Protein AF-A0A4Y2UK44-F1 (afdb_monomer_lite)

InterPro domains:
  IPR036378 FAS1 domain superfamily [G3DSA:2.30.180.10] (1-73)
  IPR036378 FAS1 domain superfamily [SSF82153] (21-72)

Structure (mmCIF, N/CA/C/O backbone):
data_AF-A0A4Y2UK44-F1
#
_entry.id   AF-A0A4Y2UK44-F1
#
loop_
_atom_site.group_PDB
_atom_site.id
_atom_site.type_symbol
_atom_site.label_atom_id
_atom_site.label_alt_id
_atom_site.label_comp_id
_atom_site.label_asym_id
_atom_site.label_entity_id
_atom_site.label_seq_id
_atom_site.pdbx_PDB_ins_code
_atom_site.Cartn_x
_atom_site.Cartn_y
_atom_site.Cartn_z
_atom_site.occupancy
_atom_site.B_iso_or_equiv
_atom_site.auth_seq_id
_atom_site.auth_comp_id
_atom_site.auth_asym_id
_atom_site.auth_atom_id
_atom_site.pdbx_PDB_model_num
ATOM 1 N N . MET A 1 1 ? 13.480 2.028 -13.123 1.00 61.66 1 MET A N 1
ATOM 2 C CA . MET A 1 1 ? 12.187 2.715 -12.875 1.00 61.66 1 MET A CA 1
ATOM 3 C C . MET A 1 1 ? 12.223 3.312 -11.474 1.00 61.66 1 MET A C 1
ATOM 5 O O . MET A 1 1 ? 13.057 2.886 -10.689 1.00 61.66 1 MET A O 1
ATOM 9 N N . LYS A 1 2 ? 11.399 4.317 -11.151 1.00 75.81 2 LYS A N 1
ATOM 10 C CA . LYS A 1 2 ? 11.321 4.809 -9.766 1.00 75.81 2 LYS A CA 1
ATOM 11 C C . LYS A 1 2 ? 10.524 3.803 -8.933 1.00 75.81 2 LYS A C 1
ATOM 13 O O . LYS A 1 2 ? 9.368 3.552 -9.252 1.00 75.81 2 LYS A O 1
ATOM 18 N N . SER A 1 3 ? 11.149 3.219 -7.917 1.00 87.56 3 SER A N 1
ATOM 19 C CA . SER A 1 3 ? 10.473 2.417 -6.896 1.00 87.56 3 SER A CA 1
ATOM 20 C C . SER A 1 3 ? 10.046 3.291 -5.723 1.00 87.56 3 SER A C 1
ATOM 22 O O . SER A 1 3 ? 10.587 4.377 -5.524 1.00 87.56 3 SER A O 1
ATOM 24 N N . VAL A 1 4 ? 9.105 2.790 -4.930 1.00 91.25 4 VAL A N 1
ATOM 25 C CA . VAL A 1 4 ? 8.654 3.419 -3.687 1.00 91.25 4 VAL A CA 1
ATOM 26 C C . VAL A 1 4 ? 9.074 2.512 -2.543 1.00 91.25 4 VAL A C 1
ATOM 28 O O . VAL A 1 4 ? 8.742 1.332 -2.585 1.00 91.25 4 VAL A O 1
ATOM 31 N N . SER A 1 5 ? 9.811 3.024 -1.562 1.00 93.00 5 SER A N 1
ATOM 32 C CA . SER A 1 5 ? 10.102 2.323 -0.302 1.00 93.00 5 SER A CA 1
ATOM 33 C C . SER A 1 5 ? 9.258 2.877 0.848 1.00 93.00 5 SER A C 1
ATOM 35 O O . SER A 1 5 ? 8.680 3.962 0.739 1.00 93.00 5 SER A O 1
ATOM 37 N N . THR A 1 6 ? 9.192 2.166 1.971 1.00 92.50 6 THR A N 1
ATOM 38 C CA . THR A 1 6 ? 8.498 2.660 3.175 1.00 92.50 6 THR A CA 1
ATOM 39 C C . THR A 1 6 ? 9.105 3.977 3.671 1.00 92.50 6 THR A C 1
ATOM 41 O O . THR A 1 6 ? 8.371 4.909 4.006 1.00 92.50 6 THR A O 1
ATOM 44 N N . ASP A 1 7 ? 10.435 4.096 3.664 1.00 92.00 7 ASP A N 1
ATOM 45 C CA . ASP A 1 7 ? 11.140 5.311 4.093 1.00 92.00 7 ASP A CA 1
ATOM 46 C C . ASP A 1 7 ? 10.876 6.493 3.158 1.00 92.00 7 ASP A C 1
ATOM 48 O O . ASP A 1 7 ? 10.680 7.626 3.599 1.00 92.00 7 ASP A O 1
ATOM 52 N N . ASP A 1 8 ? 10.812 6.238 1.857 1.00 92.12 8 ASP A N 1
ATOM 53 C CA . ASP A 1 8 ? 10.488 7.254 0.861 1.00 92.12 8 ASP A CA 1
ATOM 54 C C . ASP A 1 8 ? 9.115 7.899 1.099 1.00 92.12 8 ASP A C 1
ATOM 56 O O . ASP A 1 8 ? 8.970 9.122 0.987 1.00 92.12 8 ASP A O 1
ATOM 60 N N . VAL A 1 9 ? 8.120 7.085 1.460 1.00 92.38 9 VAL A N 1
ATOM 61 C CA . VAL A 1 9 ? 6.772 7.554 1.812 1.00 92.38 9 VAL A CA 1
ATOM 62 C C . VAL A 1 9 ? 6.790 8.269 3.162 1.00 92.38 9 VAL A C 1
ATOM 64 O O . VAL A 1 9 ? 6.192 9.337 3.299 1.00 92.38 9 VAL A O 1
ATOM 67 N N . LEU A 1 10 ? 7.519 7.732 4.145 1.00 91.06 10 LEU A N 1
ATOM 68 C CA . LEU A 1 10 ? 7.651 8.318 5.481 1.00 91.06 10 LEU A CA 1
ATOM 69 C C . LEU A 1 10 ? 8.240 9.734 5.441 1.00 91.06 10 LEU A C 1
ATOM 71 O O . LEU A 1 10 ? 7.715 10.641 6.085 1.00 91.06 10 LEU A O 1
ATOM 75 N N . TYR A 1 11 ? 9.310 9.939 4.672 1.00 90.75 11 TYR A N 1
ATOM 76 C CA . TYR A 1 11 ? 9.958 11.244 4.519 1.00 90.75 11 TYR A CA 1
ATOM 77 C C . TYR A 1 11 ? 9.258 12.148 3.493 1.00 90.75 11 TYR A C 1
ATOM 79 O O . TYR A 1 11 ? 9.768 13.218 3.164 1.00 90.75 11 TYR A O 1
ATOM 87 N N . GLY A 1 12 ? 8.095 11.735 2.977 1.00 85.00 12 GLY A N 1
ATOM 88 C CA . GLY A 1 12 ? 7.277 12.534 2.070 1.00 85.00 12 GLY A CA 1
ATOM 89 C C . GLY A 1 12 ? 7.912 12.781 0.702 1.00 85.00 12 GLY A C 1
ATOM 90 O O . GLY A 1 12 ? 7.493 13.704 0.007 1.00 85.00 12 GLY A O 1
ATOM 91 N N . ARG A 1 13 ? 8.904 11.976 0.302 1.00 81.75 13 ARG A N 1
ATOM 92 C CA . ARG A 1 13 ? 9.539 12.073 -1.024 1.00 81.75 13 ARG A CA 1
ATOM 93 C C . ARG A 1 13 ? 8.582 11.660 -2.135 1.00 81.75 13 ARG A C 1
ATOM 95 O O . ARG A 1 13 ? 8.698 12.132 -3.262 1.00 81.75 13 ARG A O 1
ATOM 102 N N . TYR A 1 14 ? 7.658 10.771 -1.795 1.00 81.25 14 TYR A N 1
ATOM 103 C CA . TYR A 1 14 ? 6.777 10.084 -2.717 1.00 81.25 14 TYR A CA 1
ATOM 104 C C . TYR A 1 14 ? 5.427 9.844 -2.032 1.00 81.25 14 TYR A C 1
ATOM 106 O O . TYR A 1 14 ? 5.375 9.202 -0.986 1.00 81.25 14 TYR A O 1
ATOM 114 N N . LYS A 1 15 ? 4.343 10.393 -2.596 1.00 78.44 15 LYS A N 1
ATOM 115 C CA . LYS A 1 15 ? 2.976 10.280 -2.048 1.00 78.44 15 LYS A CA 1
ATOM 116 C C . LYS A 1 15 ? 1.998 9.676 -3.045 1.00 78.44 15 LYS A C 1
ATOM 118 O O . LYS A 1 15 ? 1.171 8.858 -2.659 1.00 78.44 15 LYS A O 1
ATOM 123 N N . ASP A 1 16 ? 2.123 10.047 -4.308 1.00 86.88 16 ASP A N 1
ATOM 124 C CA . ASP A 1 16 ? 1.273 9.613 -5.404 1.00 86.88 16 ASP A CA 1
ATOM 125 C C . ASP A 1 16 ? 2.111 9.072 -6.567 1.00 86.88 16 ASP A C 1
ATOM 127 O O . ASP A 1 16 ? 3.180 9.592 -6.893 1.00 86.88 16 ASP A O 1
ATOM 131 N N . PHE A 1 17 ? 1.636 7.991 -7.179 1.00 87.81 17 PHE A N 1
ATOM 132 C CA . PHE A 1 17 ? 2.222 7.396 -8.376 1.00 87.81 17 PHE A CA 1
ATOM 133 C C . PHE A 1 17 ? 1.132 7.033 -9.366 1.00 87.81 17 PHE A C 1
ATOM 135 O O . PHE A 1 17 ? 0.084 6.518 -8.989 1.00 87.81 17 PHE A O 1
ATOM 142 N N . ILE A 1 18 ? 1.418 7.223 -10.649 1.00 87.31 18 ILE A N 1
ATOM 143 C CA . ILE A 1 18 ? 0.573 6.684 -11.708 1.00 87.31 18 ILE A CA 1
ATOM 144 C C . ILE A 1 18 ? 0.881 5.188 -11.844 1.00 87.31 18 ILE A C 1
ATOM 146 O O . ILE A 1 18 ? 2.048 4.792 -11.929 1.00 87.31 18 ILE A O 1
ATOM 150 N N . SER A 1 19 ? -0.155 4.349 -11.838 1.00 89.06 19 SER A N 1
ATOM 151 C CA . SER A 1 19 ? -0.011 2.909 -12.050 1.00 89.06 19 SER A CA 1
ATOM 152 C C . SER A 1 19 ? 0.509 2.590 -13.450 1.00 89.06 19 SER A C 1
ATOM 154 O O . SER A 1 19 ? 0.433 3.393 -14.376 1.00 89.06 19 SER A O 1
ATOM 156 N N . ALA A 1 20 ? 1.018 1.370 -13.629 1.00 87.38 20 ALA A N 1
ATOM 157 C CA . ALA A 1 20 ? 1.610 0.928 -14.893 1.00 87.38 20 ALA A CA 1
ATOM 158 C C . ALA A 1 20 ? 0.650 0.998 -16.100 1.00 87.38 20 ALA A C 1
ATOM 160 O O . ALA A 1 20 ? 1.104 1.077 -17.238 1.00 87.38 20 ALA A O 1
ATOM 161 N N . ASP A 1 21 ? -0.665 0.997 -15.864 1.00 86.44 21 ASP A N 1
ATOM 162 C CA . ASP A 1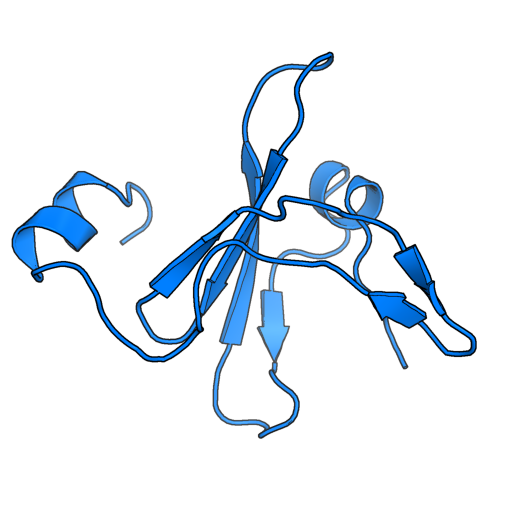 21 ? -1.689 1.170 -16.902 1.00 86.44 21 ASP A CA 1
ATOM 163 C C . ASP A 1 21 ? -1.868 2.628 -17.376 1.00 86.44 21 ASP A C 1
ATOM 165 O O . ASP A 1 21 ? -2.640 2.877 -18.303 1.00 86.44 21 ASP A O 1
ATOM 169 N N . ASN A 1 22 ? -1.172 3.583 -16.751 1.00 88.69 22 ASN A N 1
ATOM 170 C CA . ASN A 1 22 ? -1.248 5.023 -16.991 1.00 88.69 22 ASN A CA 1
ATOM 171 C C . ASN A 1 22 ? -2.666 5.620 -16.879 1.00 88.69 22 ASN A C 1
ATOM 173 O O . ASN A 1 22 ? -2.980 6.616 -17.535 1.00 88.69 22 ASN A O 1
ATOM 177 N N . ARG A 1 23 ? -3.545 4.990 -16.092 1.00 89.75 23 ARG A N 1
ATOM 178 C CA . ARG A 1 23 ? -4.950 5.405 -15.930 1.00 89.75 23 ARG A CA 1
ATOM 179 C C . ARG A 1 23 ? -5.333 5.672 -14.489 1.00 89.75 23 ARG A C 1
ATOM 181 O O . ARG A 1 23 ? -6.189 6.519 -14.254 1.00 89.75 23 ARG A O 1
ATOM 188 N N . ASN A 1 24 ? -4.733 4.950 -13.549 1.00 90.62 24 ASN A N 1
ATOM 189 C CA . ASN A 1 24 ? -5.071 5.061 -12.141 1.00 90.62 24 ASN A CA 1
ATOM 190 C C . ASN A 1 24 ? -3.930 5.697 -11.343 1.00 90.62 24 ASN A C 1
ATOM 192 O O . ASN A 1 24 ? -2.751 5.552 -11.665 1.00 90.62 24 ASN A O 1
ATOM 196 N N . SER A 1 25 ? -4.300 6.398 -10.278 1.00 91.19 25 SER A N 1
ATOM 197 C CA . SER A 1 25 ? -3.354 6.903 -9.289 1.00 91.19 25 SER A CA 1
ATOM 198 C C . SER A 1 25 ? -3.343 5.978 -8.079 1.00 91.19 25 SER A C 1
ATOM 200 O O . SER A 1 25 ? -4.389 5.493 -7.640 1.00 91.19 25 SER A O 1
ATOM 202 N N . LEU A 1 26 ? -2.150 5.742 -7.552 1.00 92.50 26 LEU A N 1
ATOM 203 C CA . LEU A 1 26 ? -1.891 5.034 -6.311 1.00 92.50 26 LEU A CA 1
ATOM 204 C C . LEU A 1 26 ? -1.373 6.038 -5.291 1.00 92.50 26 LEU A C 1
ATOM 206 O O . LEU A 1 26 ? -0.426 6.771 -5.575 1.00 92.50 26 LEU A O 1
ATOM 210 N N . TYR A 1 27 ? -1.972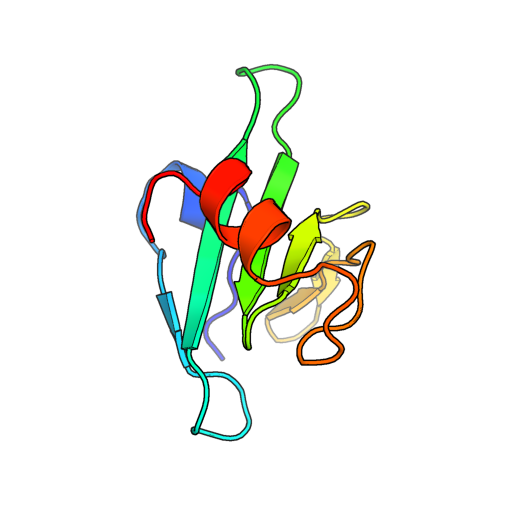 6.044 -4.109 1.00 92.44 27 TYR A N 1
ATOM 211 C CA . TYR A 1 27 ? -1.604 6.931 -3.014 1.00 92.44 27 TYR A CA 1
ATOM 212 C C . TYR A 1 27 ? -1.019 6.114 -1.876 1.00 92.44 27 TYR A C 1
ATOM 214 O O . TYR A 1 27 ? -1.645 5.164 -1.413 1.00 92.44 27 TYR A O 1
ATOM 222 N N . PHE A 1 28 ? 0.170 6.478 -1.412 1.00 93.56 28 PHE A N 1
ATOM 223 C CA . PHE A 1 28 ? 0.862 5.763 -0.347 1.00 93.56 28 PHE A CA 1
ATOM 224 C C . PHE A 1 28 ? 0.826 6.550 0.956 1.00 93.56 28 PHE A C 1
ATOM 226 O O . PHE A 1 28 ? 0.983 7.773 0.977 1.00 93.56 28 PHE A O 1
ATOM 233 N N . ARG A 1 29 ? 0.655 5.835 2.067 1.00 92.06 29 ARG A N 1
ATOM 234 C CA . ARG A 1 29 ? 0.663 6.414 3.411 1.00 92.06 29 ARG A CA 1
ATOM 235 C C . ARG A 1 29 ? 1.294 5.446 4.397 1.00 92.06 29 ARG A C 1
ATOM 237 O O . ARG A 1 29 ? 1.089 4.239 4.298 1.00 92.06 29 ARG A O 1
ATOM 244 N N . ILE A 1 30 ? 2.010 5.981 5.377 1.00 93.56 30 ILE A N 1
ATOM 245 C CA . ILE A 1 30 ? 2.458 5.212 6.537 1.00 93.56 30 ILE A CA 1
ATOM 246 C C . ILE A 1 30 ? 1.443 5.385 7.663 1.00 93.56 30 ILE A C 1
ATOM 248 O O . ILE A 1 30 ? 1.093 6.512 8.012 1.00 93.56 30 ILE A O 1
ATOM 252 N N . LEU A 1 31 ? 0.972 4.272 8.217 1.00 91.19 31 LEU A N 1
ATOM 253 C CA . LEU A 1 31 ? 0.151 4.235 9.425 1.00 91.19 31 LEU A CA 1
ATOM 254 C C . LEU A 1 31 ? 0.943 3.625 10.585 1.00 91.19 31 LEU A C 1
ATOM 256 O O . LEU A 1 31 ? 1.818 2.789 10.366 1.00 91.19 31 LEU A O 1
ATOM 260 N N . GLY A 1 32 ? 0.584 4.001 11.812 1.00 87.25 32 GLY A N 1
ATOM 261 C CA . GLY A 1 32 ? 1.190 3.486 13.041 1.00 87.25 32 GLY A CA 1
ATOM 262 C C . GLY A 1 32 ? 2.354 4.329 13.569 1.00 87.25 32 GLY A C 1
ATOM 263 O O . GLY A 1 32 ? 2.724 5.350 12.990 1.00 87.25 32 GLY A O 1
ATOM 264 N N . ASP A 1 33 ? 2.901 3.898 14.705 1.00 85.38 33 ASP A N 1
ATOM 265 C CA . ASP A 1 33 ? 3.935 4.625 15.449 1.00 85.38 33 ASP A CA 1
ATOM 266 C C . ASP A 1 33 ? 5.349 4.276 14.966 1.00 85.38 33 ASP A C 1
ATOM 268 O O . ASP A 1 33 ? 5.548 3.381 14.145 1.00 85.38 33 ASP A O 1
ATOM 272 N N . GLU A 1 34 ? 6.370 4.922 15.542 1.00 78.06 34 GLU A N 1
ATOM 273 C CA . GLU A 1 34 ? 7.780 4.724 15.174 1.00 78.06 34 GLU A CA 1
ATOM 274 C C . GLU A 1 34 ? 8.232 3.257 15.154 1.00 78.06 34 GLU A C 1
ATOM 276 O O . GLU A 1 34 ? 9.087 2.897 14.345 1.00 78.06 34 GLU A O 1
ATOM 281 N N . LYS A 1 35 ? 7.648 2.418 16.018 1.00 80.94 35 LYS A N 1
ATOM 282 C CA . LYS A 1 35 ? 7.992 0.996 16.155 1.00 80.94 35 LYS A CA 1
ATOM 283 C C . LYS A 1 35 ? 7.161 0.064 15.271 1.00 80.94 35 LYS A C 1
ATOM 285 O O . LYS A 1 35 ? 7.633 -1.023 14.968 1.00 80.94 35 LYS A O 1
ATOM 290 N N . ASN A 1 36 ? 5.960 0.478 14.864 1.00 87.19 36 ASN A N 1
ATOM 291 C CA . ASN A 1 36 ? 4.989 -0.356 14.147 1.00 87.19 36 ASN A CA 1
ATOM 292 C C . ASN A 1 36 ? 4.441 0.401 12.934 1.00 87.19 36 ASN A C 1
ATOM 294 O O . ASN A 1 36 ? 3.250 0.703 12.853 1.00 87.19 36 ASN A O 1
ATOM 298 N N . LYS A 1 37 ? 5.330 0.721 11.995 1.00 90.38 37 LYS A N 1
ATOM 299 C CA . LYS A 1 37 ? 4.967 1.386 10.744 1.00 90.38 37 LYS A CA 1
ATOM 300 C C . LYS A 1 37 ? 4.400 0.367 9.767 1.00 90.38 37 LYS A C 1
ATOM 302 O O . LYS A 1 37 ? 5.023 -0.653 9.498 1.00 90.38 37 LYS A O 1
ATOM 307 N N . THR A 1 38 ? 3.236 0.670 9.213 1.00 94.44 38 THR A N 1
ATOM 308 C CA . THR A 1 38 ? 2.605 -0.115 8.153 1.00 94.44 38 THR A CA 1
ATOM 309 C C . THR A 1 38 ? 2.472 0.757 6.917 1.00 94.44 38 THR A C 1
ATOM 311 O O . THR A 1 38 ? 1.805 1.794 6.952 1.00 94.44 38 THR A O 1
ATOM 314 N N . LEU A 1 39 ? 3.101 0.340 5.820 1.00 95.06 39 LEU A N 1
ATOM 315 C CA . LEU A 1 39 ? 2.883 0.950 4.515 1.00 95.06 39 LEU A CA 1
ATOM 316 C C . LEU A 1 39 ? 1.483 0.577 4.026 1.00 95.06 39 LEU A C 1
ATOM 318 O O . LEU A 1 39 ? 1.112 -0.594 3.985 1.00 95.06 39 LEU A O 1
ATOM 322 N N . THR A 1 40 ? 0.705 1.577 3.647 1.00 94.94 40 THR A N 1
ATOM 323 C CA . THR A 1 40 ? -0.619 1.409 3.054 1.00 94.94 40 THR A CA 1
ATOM 324 C C . THR A 1 40 ? -0.659 2.058 1.687 1.00 94.94 40 THR A C 1
ATOM 326 O O . THR A 1 40 ? 0.028 3.053 1.441 1.00 94.94 40 THR A O 1
ATOM 329 N N . VAL A 1 41 ? -1.460 1.478 0.801 1.00 94.62 41 VAL A N 1
ATOM 330 C CA . VAL A 1 41 ? -1.711 1.983 -0.543 1.00 94.62 41 VAL A CA 1
ATOM 331 C C . VAL A 1 41 ? -3.214 2.081 -0.766 1.00 94.62 41 VAL A C 1
ATOM 333 O O . VAL A 1 41 ? -3.955 1.142 -0.474 1.00 94.62 41 VAL A O 1
ATOM 336 N N . ASP A 1 42 ? -3.665 3.222 -1.269 1.00 93.19 42 ASP A N 1
ATOM 337 C CA . ASP A 1 42 ? -5.021 3.414 -1.765 1.00 93.19 42 ASP A CA 1
ATOM 338 C C . ASP A 1 42 ? -4.988 3.513 -3.285 1.00 93.19 42 ASP A C 1
ATOM 340 O O . ASP A 1 42 ? -4.235 4.306 -3.856 1.00 93.19 42 ASP A O 1
ATOM 344 N N . GLY A 1 43 ? -5.782 2.680 -3.946 1.00 91.69 43 GLY A N 1
ATOM 345 C CA . GLY A 1 43 ? -5.841 2.631 -5.396 1.00 91.69 43 GLY A CA 1
ATOM 346 C C . GLY A 1 43 ? -7.155 2.040 -5.878 1.00 91.69 43 GLY A C 1
ATOM 347 O O . GLY A 1 43 ? -7.583 0.980 -5.418 1.00 91.69 43 GLY A O 1
ATOM 348 N N . VAL A 1 44 ? -7.791 2.721 -6.835 1.00 91.31 44 VAL A N 1
ATOM 349 C CA . VAL A 1 44 ? -9.011 2.247 -7.519 1.00 91.31 44 VAL A CA 1
ATOM 350 C C . VAL A 1 44 ? -10.110 1.826 -6.522 1.00 91.31 44 VAL A C 1
ATOM 352 O O . VAL A 1 44 ? -10.743 0.781 -6.653 1.00 91.31 44 VAL A O 1
ATOM 355 N N . GLY A 1 45 ? -10.305 2.630 -5.470 1.00 90.19 45 GLY A N 1
ATOM 356 C CA . GLY A 1 45 ? -11.341 2.419 -4.451 1.00 90.19 45 GLY A CA 1
ATOM 357 C C . GLY A 1 45 ? -11.016 1.369 -3.383 1.00 90.19 45 GLY A C 1
ATOM 358 O O . GLY A 1 45 ? -11.859 1.104 -2.525 1.00 90.19 45 GLY A O 1
ATOM 359 N N . VAL A 1 46 ? -9.815 0.785 -3.397 1.00 93.88 46 VAL A N 1
ATOM 360 C CA . VAL A 1 46 ? -9.377 -0.214 -2.417 1.00 93.88 46 VAL A CA 1
ATOM 361 C C . VAL A 1 46 ? -8.183 0.314 -1.632 1.00 93.88 46 VAL A C 1
ATOM 363 O O . VAL A 1 46 ? -7.160 0.678 -2.206 1.00 93.88 46 VAL A O 1
ATOM 366 N N . LYS A 1 47 ? -8.304 0.278 -0.302 1.00 94.19 47 LYS A N 1
ATOM 367 C CA . LYS A 1 47 ? -7.208 0.515 0.639 1.00 94.19 47 LYS A CA 1
ATOM 368 C C . LYS A 1 47 ? -6.597 -0.824 1.047 1.00 94.19 47 LYS A C 1
ATOM 370 O O . LYS A 1 47 ? -7.300 -1.687 1.576 1.00 94.19 47 LYS A O 1
ATOM 375 N N . ALA A 1 48 ? -5.305 -0.999 0.808 1.00 95.62 48 ALA A N 1
ATOM 376 C CA . ALA A 1 48 ? -4.558 -2.206 1.142 1.00 95.62 48 ALA A CA 1
ATOM 377 C C . ALA A 1 48 ? -3.367 -1.877 2.050 1.00 95.62 48 ALA A C 1
ATOM 379 O O . ALA A 1 48 ? -2.789 -0.791 1.969 1.00 95.62 48 ALA A O 1
ATOM 380 N N . ALA A 1 49 ? -3.000 -2.817 2.914 1.00 95.75 49 ALA A N 1
ATOM 381 C CA . ALA A 1 49 ? -1.833 -2.728 3.781 1.00 95.75 49 ALA A CA 1
ATOM 382 C C . ALA A 1 49 ? -0.750 -3.690 3.290 1.00 95.75 49 ALA A C 1
ATOM 384 O O . ALA A 1 49 ? -1.041 -4.830 2.924 1.00 95.75 49 ALA A O 1
ATOM 385 N N . ALA A 1 50 ? 0.500 -3.235 3.292 1.00 96.25 50 ALA A N 1
ATOM 386 C CA . ALA A 1 50 ? 1.643 -4.082 3.009 1.00 96.25 50 ALA A CA 1
ATOM 387 C C . ALA A 1 50 ? 1.894 -5.008 4.205 1.00 96.25 50 ALA A C 1
ATOM 389 O O . ALA A 1 50 ? 2.258 -4.554 5.289 1.00 96.25 50 ALA A O 1
ATOM 390 N N . ILE A 1 51 ? 1.702 -6.309 4.001 1.00 96.31 51 ILE A N 1
ATOM 391 C CA . ILE A 1 51 ? 2.045 -7.351 4.979 1.00 96.31 51 ILE A CA 1
ATOM 392 C C . ILE A 1 51 ? 3.540 -7.667 4.960 1.00 96.31 51 ILE A C 1
ATOM 394 O O . ILE A 1 51 ? 4.090 -8.148 5.946 1.00 96.31 51 ILE A O 1
ATOM 398 N N . GLN A 1 52 ? 4.197 -7.378 3.837 1.00 95.75 52 GLN A N 1
ATOM 399 C CA . GLN A 1 52 ? 5.641 -7.439 3.692 1.00 95.75 52 GLN A CA 1
ATOM 400 C C . GLN A 1 52 ? 6.076 -6.312 2.759 1.00 95.75 52 GLN A C 1
ATOM 402 O O . GLN A 1 52 ? 5.724 -6.313 1.580 1.00 95.75 52 GLN A O 1
ATOM 407 N N . ALA A 1 53 ? 6.813 -5.345 3.294 1.00 94.19 53 ALA A N 1
ATOM 408 C CA . ALA A 1 53 ? 7.311 -4.199 2.546 1.00 94.19 53 ALA A CA 1
ATOM 409 C C . ALA A 1 53 ? 8.820 -4.312 2.276 1.00 94.19 53 ALA A C 1
ATOM 411 O O . ALA A 1 53 ? 9.515 -5.102 2.915 1.00 94.19 53 ALA A O 1
ATOM 412 N N . ASP A 1 54 ? 9.304 -3.499 1.335 1.00 94.38 54 ASP A N 1
ATOM 413 C CA . ASP A 1 54 ? 10.728 -3.263 1.049 1.00 94.38 54 ASP A CA 1
ATOM 414 C C . ASP A 1 54 ? 11.520 -4.516 0.635 1.00 94.38 54 ASP A C 1
ATOM 416 O O . ASP A 1 54 ? 12.692 -4.690 0.979 1.00 94.38 54 ASP A O 1
ATOM 420 N N . ILE A 1 55 ? 10.899 -5.398 -0.152 1.00 96.06 55 ILE A N 1
ATOM 421 C CA . ILE A 1 55 ? 11.609 -6.525 -0.761 1.00 96.06 55 ILE A CA 1
ATOM 422 C C . ILE A 1 55 ? 12.399 -5.997 -1.962 1.00 96.06 55 ILE A C 1
ATOM 424 O O . ILE A 1 55 ? 11.819 -5.609 -2.978 1.00 96.06 55 ILE A O 1
ATOM 428 N N . GLY A 1 56 ? 13.727 -5.998 -1.855 1.00 94.31 56 GLY A N 1
ATOM 429 C CA . GLY A 1 56 ? 14.612 -5.559 -2.933 1.00 94.31 56 GLY A CA 1
ATOM 430 C C . GLY A 1 56 ? 14.471 -6.408 -4.200 1.00 94.31 56 GLY A C 1
ATOM 431 O O . GLY A 1 56 ? 14.502 -7.638 -4.145 1.00 94.31 56 GLY A O 1
ATOM 432 N N . ALA A 1 57 ? 14.357 -5.742 -5.347 1.00 93.06 57 ALA A N 1
ATOM 433 C CA . ALA A 1 57 ? 14.371 -6.344 -6.676 1.00 93.06 57 ALA A CA 1
ATOM 434 C C . ALA A 1 57 ? 15.442 -5.678 -7.556 1.00 93.06 57 ALA A C 1
ATOM 436 O O . ALA A 1 57 ? 15.932 -4.598 -7.237 1.00 93.06 57 ALA A O 1
ATOM 437 N N . VAL A 1 58 ? 15.791 -6.313 -8.681 1.00 92.44 58 VAL A N 1
ATOM 438 C CA . VAL A 1 58 ? 16.867 -5.847 -9.584 1.00 92.44 58 VAL A CA 1
ATOM 439 C C . VAL A 1 58 ? 16.667 -4.390 -10.021 1.00 92.44 58 VAL A C 1
ATOM 441 O O . VAL A 1 58 ? 17.616 -3.616 -10.003 1.00 92.44 58 VAL A O 1
ATOM 444 N N . ASP A 1 59 ? 15.425 -4.007 -10.333 1.00 89.44 59 ASP A N 1
ATOM 445 C CA . ASP A 1 59 ? 15.079 -2.674 -10.843 1.00 89.44 59 ASP A CA 1
ATOM 446 C C . ASP A 1 59 ? 14.045 -1.931 -9.976 1.00 89.44 59 ASP A C 1
ATOM 448 O O . ASP A 1 59 ? 13.368 -1.011 -10.456 1.00 89.44 59 ASP A O 1
ATOM 452 N N . GLY A 1 60 ? 13.886 -2.321 -8.705 1.00 90.75 60 GLY A N 1
ATOM 453 C CA . GLY A 1 60 ? 12.942 -1.654 -7.811 1.00 90.75 60 GLY A CA 1
ATOM 454 C C . GLY A 1 60 ? 12.663 -2.373 -6.495 1.00 90.75 60 GLY A C 1
ATOM 455 O O . GLY A 1 60 ? 13.534 -3.023 -5.927 1.00 90.75 60 GLY A O 1
ATOM 456 N N . MET A 1 61 ? 11.426 -2.233 -6.014 1.00 92.94 61 MET A N 1
ATOM 457 C CA . MET A 1 61 ? 10.948 -2.799 -4.752 1.00 92.94 61 MET A CA 1
ATOM 458 C C . MET A 1 61 ? 9.647 -3.564 -4.974 1.00 92.94 61 MET A C 1
ATOM 460 O O . MET A 1 61 ? 8.802 -3.140 -5.768 1.00 92.94 61 MET A O 1
ATOM 464 N N . VAL A 1 62 ? 9.478 -4.659 -4.241 1.00 95.25 62 VAL A N 1
ATOM 465 C CA . VAL A 1 62 ? 8.235 -5.427 -4.173 1.00 95.25 62 VAL A CA 1
ATOM 466 C C . VAL A 1 62 ? 7.622 -5.261 -2.786 1.00 95.25 62 VAL A C 1
ATOM 468 O O . VAL A 1 62 ? 8.293 -5.415 -1.767 1.00 95.25 62 VAL A O 1
ATOM 471 N N . HIS A 1 63 ? 6.321 -4.978 -2.768 1.00 95.50 63 HIS A N 1
ATOM 472 C CA . HIS A 1 63 ? 5.502 -4.935 -1.561 1.00 95.50 63 HIS A CA 1
ATOM 473 C C . HIS A 1 63 ? 4.375 -5.947 -1.707 1.00 95.50 63 HIS A C 1
ATOM 475 O O . HIS A 1 63 ? 3.645 -5.929 -2.699 1.00 95.50 63 HIS A O 1
ATOM 481 N N . VAL A 1 64 ? 4.229 -6.828 -0.726 1.00 96.88 64 VAL A N 1
ATOM 482 C CA . VAL A 1 64 ? 3.126 -7.786 -0.655 1.00 96.88 64 VAL A CA 1
ATOM 483 C C . VAL A 1 64 ? 2.003 -7.142 0.139 1.00 96.88 64 VAL A C 1
ATOM 485 O O . VAL A 1 64 ? 2.205 -6.764 1.292 1.00 96.88 64 VAL A O 1
ATOM 488 N N . ILE A 1 65 ? 0.828 -7.026 -0.473 1.00 97.12 65 ILE A N 1
ATOM 489 C CA . ILE A 1 65 ? -0.350 -6.383 0.113 1.00 97.12 65 ILE A CA 1
ATOM 490 C C . ILE A 1 65 ? -1.445 -7.395 0.447 1.00 97.12 65 ILE A C 1
ATOM 492 O O . ILE A 1 65 ? -1.544 -8.452 -0.175 1.00 97.12 65 ILE A O 1
ATOM 496 N N . ASP A 1 66 ? -2.284 -7.055 1.422 1.00 97.12 66 ASP A N 1
ATOM 497 C CA . ASP A 1 66 ? -3.364 -7.915 1.917 1.00 97.12 66 ASP A CA 1
ATOM 498 C C . ASP A 1 66 ? -4.634 -7.922 1.047 1.00 97.12 66 ASP A C 1
ATOM 500 O O . ASP A 1 66 ? -5.536 -8.728 1.287 1.00 97.12 66 ASP A O 1
ATOM 504 N N . ARG A 1 67 ? -4.744 -7.028 0.054 1.00 95.81 67 ARG A N 1
ATOM 505 C CA . ARG A 1 67 ? -5.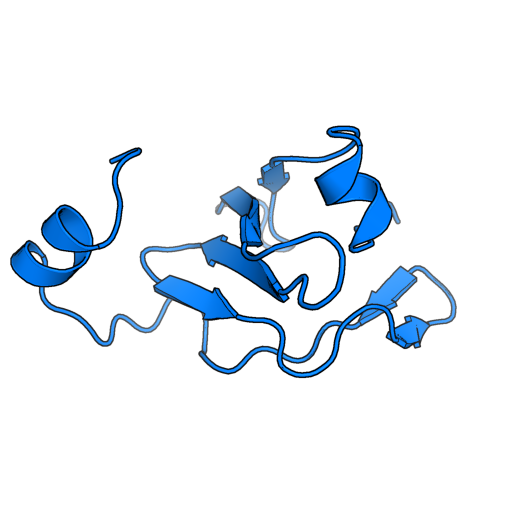947 -6.869 -0.780 1.00 95.81 67 ARG A CA 1
ATOM 506 C C . ARG A 1 67 ? -5.615 -6.559 -2.233 1.00 95.81 67 ARG A C 1
ATOM 508 O O . ARG A 1 67 ? -4.637 -5.883 -2.530 1.00 95.81 67 ARG A O 1
ATOM 515 N N . LEU A 1 68 ? -6.483 -7.015 -3.135 1.00 95.25 68 LEU A N 1
ATOM 516 C CA . LEU A 1 68 ? -6.390 -6.728 -4.566 1.00 95.25 68 LEU A CA 1
ATOM 517 C C . LEU A 1 68 ? -6.949 -5.338 -4.877 1.00 95.25 68 LEU A C 1
ATOM 519 O O . LEU A 1 68 ? -8.093 -5.032 -4.542 1.00 95.25 68 LEU A O 1
ATOM 523 N N . LEU A 1 69 ? -6.160 -4.512 -5.561 1.00 94.00 69 LEU A N 1
ATOM 524 C CA . LEU A 1 69 ? -6.601 -3.193 -6.008 1.00 94.00 69 LEU A CA 1
ATOM 525 C C . LEU A 1 69 ? -7.636 -3.312 -7.133 1.00 94.00 69 LEU A C 1
ATOM 527 O O . LEU 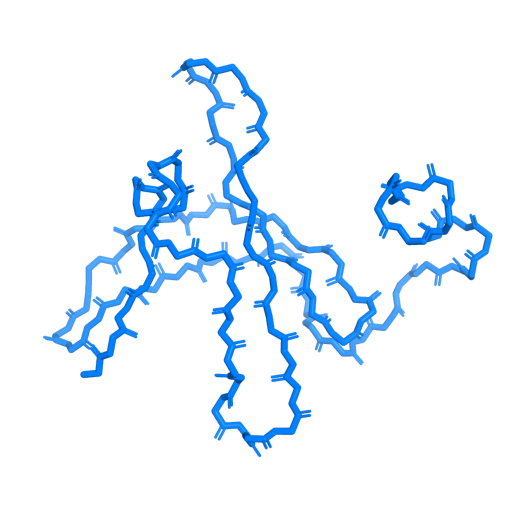A 1 69 ? -7.551 -4.200 -7.981 1.00 94.00 69 LEU A O 1
ATOM 531 N N . GLY A 1 70 ? -8.627 -2.418 -7.133 1.00 91.44 70 GLY A N 1
ATOM 532 C CA . GLY A 1 70 ? -9.706 -2.417 -8.126 1.00 91.44 70 GLY A CA 1
ATOM 533 C C . GLY A 1 70 ? -10.789 -3.481 -7.921 1.00 91.44 70 GLY A C 1
ATOM 534 O O . GLY A 1 70 ? -11.705 -3.564 -8.735 1.00 91.44 70 GLY A O 1
ATOM 535 N N . MET A 1 71 ? -10.729 -4.264 -6.837 1.00 94.94 71 MET A N 1
ATOM 536 C CA . MET A 1 71 ? -11.803 -5.171 -6.413 1.00 94.94 71 MET A CA 1
ATOM 537 C C . MET A 1 71 ? -12.427 -4.659 -5.104 1.00 94.94 71 MET A C 1
ATOM 539 O O . MET A 1 71 ? -11.936 -4.982 -4.019 1.00 94.94 71 MET A O 1
ATOM 543 N N . PRO A 1 72 ? -13.491 -3.834 -5.171 1.00 92.38 72 PRO A N 1
ATOM 544 C CA . PRO A 1 72 ? -14.118 -3.276 -3.981 1.00 92.38 72 PRO A CA 1
ATOM 545 C C . PRO A 1 72 ? -14.674 -4.373 -3.070 1.00 92.38 72 PRO A C 1
ATOM 547 O O . PRO A 1 72 ? -15.425 -5.241 -3.507 1.00 92.38 72 PRO A O 1
ATOM 550 N N . TYR A 1 73 ? -14.332 -4.299 -1.785 1.00 9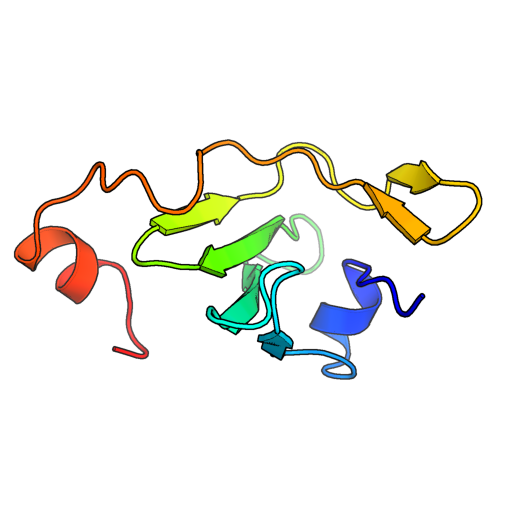2.94 73 TYR A N 1
ATOM 551 C CA . TYR A 1 73 ? -14.803 -5.220 -0.742 1.00 92.94 73 TYR A CA 1
ATOM 552 C C . TYR A 1 73 ? -15.650 -4.516 0.328 1.00 92.94 73 TYR A C 1
ATOM 554 O O . TYR A 1 73 ? -16.101 -5.139 1.287 1.00 92.94 73 TYR A O 1
ATOM 562 N N . GLN A 1 74 ? -15.845 -3.205 0.182 1.00 93.38 74 GLN A N 1
ATOM 563 C CA . GLN A 1 74 ? -16.600 -2.368 1.105 1.00 93.38 74 GLN A CA 1
ATOM 564 C C . GLN A 1 74 ? -17.721 -1.642 0.370 1.00 93.38 74 GLN A C 1
ATOM 566 O O . GLN A 1 74 ? -17.612 -1.331 -0.816 1.00 93.38 74 GLN A O 1
ATOM 571 N N . THR A 1 75 ? -18.794 -1.340 1.097 1.00 94.38 75 THR A N 1
ATOM 572 C CA . THR A 1 75 ? -19.836 -0.433 0.614 1.00 94.38 75 THR A CA 1
ATOM 573 C C . THR A 1 75 ? -19.328 1.009 0.626 1.00 94.38 75 THR A C 1
ATOM 575 O O . THR A 1 75 ? -18.391 1.348 1.351 1.00 94.38 75 THR A O 1
ATOM 578 N N . VAL A 1 76 ? -19.994 1.886 -0.130 1.00 92.56 76 VAL A N 1
ATOM 579 C CA . VAL A 1 76 ? -19.674 3.324 -0.167 1.00 92.56 76 VAL A CA 1
ATOM 580 C C . VAL A 1 76 ? -19.672 3.937 1.238 1.00 92.56 76 VAL A C 1
ATOM 582 O O . VAL A 1 76 ? -18.751 4.665 1.588 1.00 92.56 76 VAL A O 1
ATOM 585 N N . TYR A 1 77 ? -20.657 3.582 2.070 1.00 93.88 77 TYR A N 1
ATOM 586 C CA . TYR A 1 77 ? -20.747 4.055 3.454 1.00 93.88 77 TYR A CA 1
ATOM 587 C C . TYR A 1 77 ? -19.499 3.704 4.281 1.00 93.88 77 TYR A C 1
ATOM 589 O O . TYR A 1 77 ? -18.952 4.560 4.970 1.00 93.88 77 TYR A O 1
ATOM 597 N N . LEU A 1 78 ? -19.014 2.461 4.185 1.00 93.19 78 LEU A N 1
ATOM 598 C CA . LEU A 1 78 ? -17.827 2.018 4.922 1.00 93.19 78 LEU A CA 1
ATOM 599 C C . LEU A 1 78 ? -16.543 2.681 4.409 1.00 93.19 78 LEU A C 1
ATOM 601 O O . LEU A 1 78 ? -15.670 3.024 5.207 1.00 93.19 78 LEU A O 1
ATOM 605 N N . LYS A 1 79 ? -16.439 2.914 3.096 1.00 91.00 79 LYS A N 1
ATOM 606 C CA . LYS A 1 79 ? -15.296 3.627 2.513 1.00 91.00 79 LYS A CA 1
ATOM 607 C C . LYS A 1 79 ? -15.239 5.077 3.005 1.00 91.00 79 LYS A C 1
ATOM 609 O O . LYS A 1 79 ? -14.181 5.498 3.450 1.00 91.00 79 LYS A O 1
ATOM 614 N N . LEU A 1 80 ? -16.371 5.786 3.031 1.00 90.81 80 LEU A N 1
ATOM 615 C CA . LEU A 1 80 ? -16.459 7.148 3.581 1.00 90.81 80 LEU A CA 1
ATOM 616 C C . LEU A 1 80 ? -16.139 7.200 5.081 1.00 90.81 80 LEU A C 1
ATOM 618 O O . LEU A 1 80 ? -15.460 8.108 5.540 1.00 90.81 80 LEU A O 1
ATOM 622 N N . ALA A 1 81 ? -16.598 6.216 5.856 1.00 90.94 81 ALA A N 1
ATOM 623 C CA . ALA A 1 81 ? -16.324 6.173 7.291 1.00 90.94 81 ALA A CA 1
ATOM 624 C C . ALA A 1 81 ? -14.854 5.843 7.624 1.00 90.94 81 ALA A C 1
ATOM 626 O O . ALA A 1 81 ? -14.360 6.229 8.680 1.00 90.94 81 ALA A O 1
ATOM 627 N N . SER A 1 82 ? -14.164 5.098 6.755 1.00 85.69 82 SER A N 1
ATOM 628 C CA . SER A 1 82 ? -12.794 4.611 6.986 1.00 85.69 82 SER A CA 1
ATOM 629 C C . SER A 1 82 ? -11.703 5.453 6.323 1.00 85.69 82 SER A C 1
ATOM 631 O O . SER A 1 82 ? -10.510 5.165 6.493 1.00 85.69 82 SER A O 1
ATOM 633 N N . ASP A 1 83 ? -12.077 6.467 5.545 1.00 82.88 83 ASP A N 1
ATOM 634 C CA . ASP A 1 83 ? -11.139 7.286 4.795 1.00 82.88 83 ASP A CA 1
ATOM 635 C C . ASP A 1 83 ? -11.360 8.780 5.056 1.00 82.88 83 ASP A C 1
ATOM 637 O O . ASP A 1 83 ? -12.279 9.368 4.497 1.00 82.88 83 ASP A O 1
ATOM 641 N N . PRO A 1 84 ? -10.539 9.403 5.918 1.00 70.62 84 PRO A N 1
ATOM 642 C CA . PRO A 1 84 ? -10.737 10.795 6.322 1.00 70.62 84 PRO A CA 1
ATOM 643 C C . PRO A 1 84 ? -10.377 11.825 5.239 1.00 70.62 84 PRO A C 1
ATOM 645 O O . PRO A 1 84 ? -10.691 12.997 5.414 1.00 70.62 84 PRO A O 1
ATOM 648 N N . ASP A 1 85 ?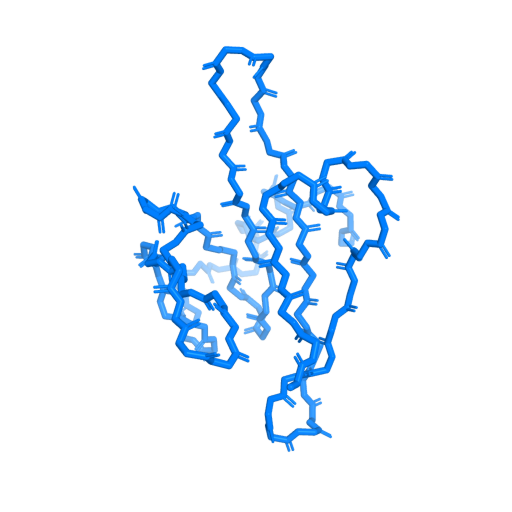 -9.725 11.401 4.151 1.00 73.56 85 ASP A N 1
ATOM 649 C CA . ASP A 1 85 ? -9.250 12.277 3.068 1.00 73.56 85 ASP A CA 1
ATOM 650 C C . ASP A 1 85 ? -10.150 12.232 1.812 1.00 73.56 85 ASP A C 1
ATOM 652 O O . ASP A 1 85 ? -9.770 12.767 0.768 1.00 73.56 85 ASP A O 1
ATOM 656 N N . LEU A 1 86 ? -11.302 11.553 1.895 1.00 67.19 86 LEU A N 1
ATOM 657 C CA . LEU A 1 86 ? -12.300 11.442 0.822 1.00 67.19 86 LEU A CA 1
ATOM 658 C C . LEU A 1 86 ? -13.295 12.612 0.821 1.00 67.19 86 LEU A C 1
ATOM 660 O O . LEU A 1 86 ? -13.661 13.090 1.917 1.00 67.19 86 LEU A O 1
#

Secondary structure (DSSP, 8-state):
-----HHHHHTTS--EEE-TTSS-EEEEEEES-TTS-EEEEEETTEEEEEEEEEEEETTEEEEEESS-TT---S-HHHHHHH-TT-

Organism: Araneus ventricosus (NCBI:txid182803)

Foldseek 3Di:
DDADFLVCQVVVVDAWDQDPVNPKIKGWHWDDDPVDTWIWIDILLDIWTFPDTAPDDPPYTDTHTPDDHNDDPDDPVVSPVVDPVD

Sequence (86 aa):
MKSVSTDDVLYGRYKDFISADNRNSLYFRILGDEKNKTLTVDGVGVKAAAIQADIGAVDGMVHVIDRLLGMPYQTVYLKLASDPDL

pLDDT: mean 90.07, std 6.61, range [61.66, 97.12]

Radius of gyration: 13.09 Å; chains: 1; bounding box: 38×20×33 Å